Protein 3NZ3 (pdb70)

Nearest PDB structures (foldseek):
  3nz3-assembly1_A  TM=1.010E+00  e=4.973E-18  Streptococcus pneumoniae R6
  7yl6-assembly1_A  TM=8.660E-01  e=1.429E-06  Lactococcus lactis subsp. lactis
  3q69-assembly1_A  TM=8.517E-01  e=1.310E-05  Lactobacillus acidophilus
  7v0f-assembly1_A  TM=4.627E-01  e=5.716E+00  Acinetobacter baumannii ATCC 17978
  3qn9-assembly1_A  TM=2.698E-01  e=2.778E+00  Escherichia coli BL21(DE3)

CATH classification: 2.60.40.4300

Sequence (100 aa):
TATSTETKTITRIIHYVDKVTNQNVKEDVVQPVTLSRTKTENKVTGVVTYGEWTTGNWDEVISGKIDKYKDPDIPTVESQEVTSDSSDKEITVRYDRLST

Structure (mmCIF, N/CA/C/O backbone):
data_3NZ3
#
_entry.id   3NZ3
#
_cell.length_a   73.160
_cell.length_b   73.160
_cell.length_c   108.810
_cell.angle_alpha   90.00
_cell.angle_beta   90.00
_cell.angle_gamma   90.00
#
_symmetry.space_group_name_H-M   'I 41 2 2'
#
loop_
_entity.id
_entity.type
_entity.pdbx_description
1 polymer 'Putative uncharacterized protein'
2 non-polymer 'TRIETHYLENE GLYCOL'
3 non-polymer 'SULFATE ION'
4 water water
#
loop_
_atom_site.group_PDB
_atom_site.id
_atom_site.type_symbol
_atom_site.label_atom_id
_atom_site.label_alt_id
_atom_site.label_comp_id
_atom_site.label_asym_id
_atom_site.label_entity_id
_atom_site.label_seq_id
_atom_site.pdbx_PDB_ins_code
_atom_site.Cartn_x
_atom_site.Cartn_y
_atom_site.Cartn_z
_atom_site.occupancy
_atom_site.B_iso_or_equiv
_atom_site.auth_seq_id
_atom_site.auth_comp_id
_atom_site.auth_asym_id
_atom_site.auth_atom_id
_atom_site.pdbx_PDB_model_num
ATOM 1 N N . THR A 1 13 ? 27.624 48.403 69.315 0.80 34.91 5 THR A N 1
ATOM 2 C CA . THR A 1 13 ? 27.259 47.221 68.477 0.80 34.63 5 THR A CA 1
ATOM 3 C C . THR A 1 13 ? 28.128 47.124 67.212 0.80 33.95 5 THR A C 1
ATOM 4 O O . THR A 1 13 ? 27.682 47.444 66.103 0.80 34.28 5 THR A O 1
ATOM 8 N N . ALA A 1 14 ? 29.376 46.691 67.394 1.00 32.91 6 ALA A N 1
ATOM 9 C CA . ALA A 1 14 ? 30.322 46.522 66.285 1.00 31.64 6 ALA A CA 1
ATOM 10 C C . ALA A 1 14 ? 30.224 45.120 65.690 1.00 30.66 6 ALA A C 1
ATOM 11 O O . ALA A 1 14 ? 30.354 44.118 66.405 1.00 30.51 6 ALA A O 1
ATOM 13 N N . THR A 1 15 ? 29.991 45.066 64.380 1.00 29.01 7 THR A N 1
ATOM 14 C CA . THR A 1 15 ? 29.829 43.807 63.661 1.00 27.58 7 THR A CA 1
ATOM 15 C C . THR A 1 15 ? 31.123 43.454 62.919 1.00 26.00 7 THR A C 1
ATOM 16 O O . THR A 1 15 ? 31.751 44.311 62.287 1.00 25.77 7 THR A O 1
ATOM 20 N N . SER A 1 16 ? 31.523 42.193 63.027 1.00 23.72 8 SER A N 1
ATOM 21 C CA . SER A 1 16 ? 32.613 41.654 62.228 1.00 21.78 8 SER A CA 1
ATOM 22 C C . SER A 1 16 ? 32.258 40.220 61.888 1.00 20.68 8 SER A C 1
ATOM 23 O O . SER A 1 16 ? 31.230 39.700 62.350 1.00 20.32 8 SER A O 1
ATOM 26 N N . THR A 1 17 ? 33.108 39.583 61.092 1.00 19.48 9 THR A N 1
ATOM 27 C CA . THR A 1 17 ? 32.877 38.221 60.647 1.00 18.37 9 THR A CA 1
ATOM 28 C C . THR A 1 17 ? 34.083 37.366 60.993 1.00 18.39 9 THR A C 1
ATOM 29 O O . THR A 1 17 ? 35.226 37.784 60.791 1.00 18.35 9 THR A O 1
ATOM 33 N N . GLU A 1 18 ? 33.822 36.180 61.538 1.00 17.95 10 GLU A N 1
ATOM 34 C CA . GLU A 1 18 ? 34.865 35.181 61.732 1.00 17.94 10 GLU A CA 1
ATOM 35 C C . GLU A 1 18 ? 34.736 34.124 60.642 1.00 17.61 10 GLU A C 1
ATOM 36 O O . GLU A 1 18 ? 33.628 33.694 60.315 1.00 17.24 10 GLU A O 1
ATOM 42 N N . THR A 1 19 ? 35.868 33.720 60.074 1.00 17.61 11 THR A N 1
ATOM 43 C CA . THR A 1 19 ? 35.880 32.632 59.093 1.00 17.68 11 THR A CA 1
ATOM 44 C C . THR A 1 19 ? 36.941 31.609 59.436 1.00 17.56 11 THR A C 1
ATOM 45 O O . THR A 1 19 ? 37.975 31.940 60.027 1.00 17.27 11 THR A O 1
ATOM 49 N N . LYS A 1 20 ? 36.676 30.362 59.066 1.00 17.54 12 LYS A N 1
ATOM 50 C CA . LYS A 1 20 ? 37.670 29.305 59.178 1.00 17.89 12 LYS A CA 1
ATOM 51 C C . LYS A 1 20 ? 37.527 28.333 58.015 1.00 17.72 12 LYS A C 1
ATOM 52 O O . LYS A 1 20 ? 36.439 28.170 57.467 1.00 17.31 12 LYS A O 1
ATOM 58 N N . THR A 1 21 ? 38.636 27.705 57.642 1.00 18.08 13 THR A N 1
ATOM 59 C CA . THR A 1 21 ? 38.670 26.799 56.498 1.00 18.22 13 THR A CA 1
ATOM 60 C C . THR A 1 21 ? 38.911 25.373 56.984 1.00 18.48 13 THR A C 1
ATOM 61 O O . THR A 1 21 ? 39.798 25.120 57.809 1.00 18.26 13 THR A O 1
ATOM 65 N N . ILE A 1 22 ? 38.084 24.461 56.482 1.00 18.56 14 ILE A N 1
ATOM 66 C CA . ILE A 1 22 ? 38.196 23.033 56.757 1.00 18.73 14 ILE A CA 1
ATOM 67 C C . ILE A 1 22 ? 38.405 22.339 55.416 1.00 18.58 14 ILE A C 1
ATOM 68 O O . ILE A 1 22 ? 37.643 22.565 54.471 1.00 18.23 14 ILE A O 1
ATOM 73 N N . THR A 1 23 ? 39.443 21.509 55.335 1.00 18.39 15 THR A N 1
ATOM 74 C CA . THR A 1 23 ? 39.909 20.998 54.047 1.00 18.52 15 THR A CA 1
ATOM 75 C C . THR A 1 23 ? 39.998 19.468 54.003 1.00 18.57 15 THR A C 1
ATOM 76 O O . THR A 1 23 ? 40.458 18.826 54.957 1.00 18.32 15 THR A O 1
ATOM 80 N N . ARG A 1 24 ? 39.538 18.895 52.893 1.00 18.40 16 ARG A N 1
ATOM 81 C CA . ARG A 1 24 ? 39.785 17.494 52.599 1.00 18.12 16 ARG A CA 1
ATOM 82 C C . ARG A 1 24 ? 40.784 17.364 51.457 1.00 18.10 16 ARG A C 1
ATOM 83 O O . ARG A 1 24 ? 40.626 17.978 50.392 1.00 17.55 16 ARG A O 1
ATOM 91 N N . ILE A 1 25 ? 41.811 16.558 51.688 1.00 17.64 17 ILE A N 1
ATOM 92 C CA . ILE A 1 25 ? 42.773 16.237 50.641 1.00 17.94 17 ILE A CA 1
ATOM 93 C C . ILE A 1 25 ? 42.651 14.771 50.254 1.00 18.03 17 ILE A C 1
ATOM 94 O O . ILE A 1 25 ? 42.600 13.881 51.119 1.00 17.79 17 ILE A O 1
ATOM 99 N N . ILE A 1 26 ? 42.600 14.520 48.949 1.00 17.96 18 ILE A N 1
ATOM 100 C CA . ILE A 1 26 ? 42.615 13.158 48.448 1.00 18.28 18 ILE A CA 1
ATOM 101 C C . ILE A 1 26 ? 43.960 12.911 47.771 1.00 18.74 18 ILE A C 1
ATOM 102 O O . ILE A 1 26 ? 44.375 13.686 46.901 1.00 18.71 18 ILE A O 1
ATOM 107 N N . HIS A 1 27 ? 44.644 11.858 48.207 1.00 18.76 19 HIS A N 1
ATOM 108 C CA . HIS A 1 27 ? 45.897 11.417 47.594 1.00 19.45 19 HIS A CA 1
ATOM 109 C C . HIS A 1 27 ? 45.635 10.180 46.752 1.00 19.42 19 HIS A C 1
ATOM 110 O O . HIS A 1 27 ? 44.739 9.385 47.063 1.00 19.20 19 HIS A O 1
ATOM 117 N N . TYR A 1 28 ? 46.437 10.015 45.703 1.00 19.46 20 TYR A N 1
ATOM 118 C CA . TYR A 1 28 ? 46.331 8.870 44.796 1.00 19.63 20 TYR A CA 1
ATOM 119 C C . TYR A 1 28 ? 47.708 8.234 44.687 1.00 20.08 20 TYR A C 1
ATOM 120 O O . TYR A 1 28 ? 48.635 8.847 44.149 1.00 20.02 20 TYR A O 1
ATOM 129 N N . VAL A 1 29 ? 47.848 7.016 45.212 1.00 19.95 21 VAL A N 1
ATOM 130 C CA . VAL A 1 29 ? 49.162 6.375 45.292 1.00 20.01 21 VAL A CA 1
ATOM 131 C C . VAL A 1 29 ? 49.193 4.952 44.730 1.00 20.13 21 VAL A C 1
ATOM 132 O O . VAL A 1 29 ? 48.162 4.285 44.602 1.00 19.72 21 VAL A O 1
ATOM 136 N N . ASP A 1 30 ? 50.396 4.500 44.395 1.00 20.62 22 ASP A N 1
ATOM 137 C CA . ASP A 1 30 ? 50.629 3.097 44.090 1.00 21.23 22 ASP A CA 1
ATOM 138 C C . ASP A 1 30 ? 50.498 2.302 45.394 1.00 21.61 22 ASP A C 1
ATOM 139 O O . ASP A 1 30 ? 51.149 2.624 46.393 1.00 21.80 22 ASP A O 1
ATOM 144 N N . LYS A 1 31 ? 49.648 1.274 45.378 1.00 22.46 23 LYS A N 1
ATOM 145 C CA . LYS A 1 31 ? 49.390 0.427 46.558 1.00 23.13 23 LYS A CA 1
ATOM 146 C C . LYS A 1 31 ? 50.667 -0.092 47.222 1.00 23.53 23 LYS A C 1
ATOM 147 O O . LYS A 1 31 ? 50.741 -0.169 48.450 1.00 23.45 23 LYS A O 1
ATOM 153 N N . VAL A 1 32 ? 51.663 -0.442 46.407 1.00 23.59 24 VAL A N 1
ATOM 154 C CA . VAL A 1 32 ? 52.898 -1.065 46.898 1.00 24.38 24 VAL A CA 1
ATOM 155 C C . VAL A 1 32 ? 54.002 -0.044 47.199 1.00 24.41 24 VAL A C 1
ATOM 156 O O . VAL A 1 32 ? 54.564 -0.029 48.301 1.00 24.17 24 VAL A O 1
ATOM 160 N N . THR A 1 33 ? 54.301 0.811 46.222 1.00 24.70 25 THR A N 1
ATOM 161 C CA . THR A 1 33 ? 55.462 1.711 46.314 1.00 25.10 25 THR A CA 1
ATOM 162 C C . THR A 1 33 ? 55.152 3.023 47.030 1.00 25.38 25 THR A C 1
ATOM 163 O O . THR A 1 33 ? 56.068 3.720 47.482 1.00 25.78 25 THR A O 1
ATOM 167 N N . ASN A 1 34 ? 53.866 3.359 47.112 1.00 25.35 26 ASN A N 1
ATOM 168 C CA . ASN A 1 34 ? 53.394 4.598 47.739 1.00 25.27 26 ASN A CA 1
ATOM 169 C C . ASN A 1 34 ? 53.725 5.878 46.958 1.00 25.13 26 ASN A C 1
ATOM 170 O O . ASN A 1 34 ? 53.556 6.988 47.467 1.00 25.17 26 ASN A O 1
ATOM 175 N N . GLN A 1 35 ? 54.193 5.719 45.724 1.00 24.66 27 GLN A N 1
ATOM 176 C CA . GLN A 1 35 ? 54.446 6.851 44.830 1.00 24.74 27 GLN A CA 1
ATOM 177 C C . GLN A 1 35 ? 53.103 7.461 44.427 1.00 23.92 27 GLN A C 1
ATOM 178 O O . GLN A 1 35 ? 52.141 6.731 44.192 1.00 23.35 27 GLN A O 1
ATOM 184 N N . ASN A 1 36 ? 53.022 8.791 44.377 1.00 23.13 28 ASN A N 1
ATOM 185 C CA . ASN A 1 36 ? 51.794 9.446 43.931 1.00 22.90 28 ASN A CA 1
ATOM 186 C C . ASN A 1 36 ? 51.609 9.272 42.429 1.00 23.02 28 ASN A C 1
ATOM 187 O O . ASN A 1 36 ? 52.505 9.593 41.645 1.00 22.80 28 ASN A O 1
ATOM 192 N N . VAL A 1 37 ? 50.451 8.745 42.038 1.00 23.05 29 VAL A N 1
ATOM 193 C CA . VAL A 1 37 ? 50.189 8.397 40.639 1.00 23.19 29 VAL A CA 1
ATOM 194 C C . VAL A 1 37 ? 49.265 9.395 39.936 1.00 23.93 29 VAL A C 1
ATOM 195 O O . VAL A 1 37 ? 49.059 9.313 38.713 1.00 24.14 29 VAL A O 1
ATOM 199 N N . LYS A 1 38 ? 48.715 10.319 40.725 1.00 23.87 30 LYS A N 1
ATOM 200 C CA . LYS A 1 38 ? 47.871 11.416 40.255 1.00 24.48 30 LYS A CA 1
ATOM 201 C C . LYS A 1 38 ? 48.109 12.616 41.166 1.00 24.18 30 LYS A C 1
ATOM 202 O O . LYS A 1 38 ? 48.586 12.458 42.295 1.00 23.91 30 LYS A O 1
ATOM 208 N N . GLU A 1 39 ? 47.765 13.809 40.681 1.00 23.86 31 GLU A N 1
ATOM 209 C CA . GLU A 1 39 ? 47.796 15.015 41.511 1.00 23.87 31 GLU A CA 1
ATOM 210 C C . GLU A 1 39 ?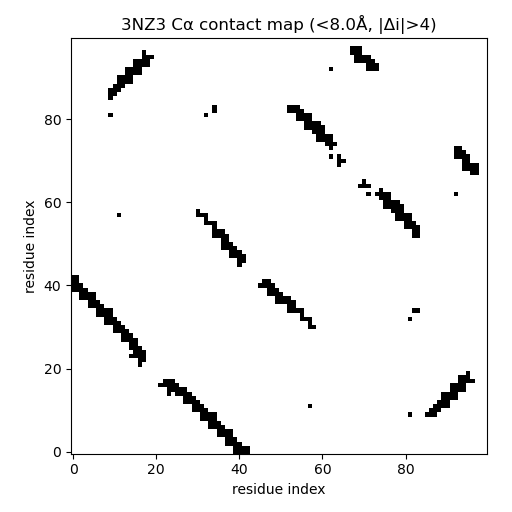 46.812 14.900 42.676 1.00 23.10 31 GLU A C 1
ATOM 211 O O . GLU A 1 39 ? 45.727 14.333 42.526 1.00 23.11 31 GLU A O 1
ATOM 217 N N . ASP A 1 40 ? 47.196 15.446 43.825 1.00 22.62 32 ASP A N 1
ATOM 218 C CA . ASP A 1 40 ? 46.283 15.599 44.953 1.00 22.34 32 ASP A CA 1
ATOM 219 C C . ASP A 1 40 ? 45.061 16.403 44.544 1.00 22.23 32 ASP A C 1
ATOM 220 O O . ASP A 1 40 ? 45.167 17.318 43.722 1.00 21.96 32 ASP A O 1
ATOM 225 N N . VAL A 1 41 ? 43.908 16.057 45.117 1.00 21.60 33 VAL A N 1
ATOM 226 C CA . VAL A 1 41 ? 42.710 16.892 45.021 1.00 21.32 33 VAL A CA 1
ATOM 227 C C . VAL A 1 41 ? 42.503 17.583 46.379 1.00 21.42 33 VAL A C 1
ATOM 228 O O . VAL A 1 41 ? 42.402 16.921 47.417 1.00 21.36 33 VAL A O 1
ATOM 232 N N . VAL A 1 42 ? 42.477 18.913 46.366 1.00 21.10 34 VAL A N 1
ATOM 233 C CA . VAL A 1 42 ? 42.365 19.696 47.597 1.00 20.95 34 VAL A CA 1
ATOM 234 C C . VAL A 1 42 ? 41.003 20.391 47.605 1.00 20.57 34 VAL A C 1
ATOM 235 O O . VAL A 1 42 ? 40.655 21.098 46.649 1.00 20.19 34 VAL A O 1
ATOM 239 N N . GLN A 1 43 ? 40.235 20.167 48.673 1.00 19.65 35 GLN A N 1
ATOM 240 C CA . GLN A 1 43 ? 38.869 20.689 48.781 1.00 19.40 35 GLN A CA 1
ATOM 241 C C . GLN A 1 43 ? 38.679 21.568 50.023 1.00 19.01 35 GLN A C 1
ATOM 242 O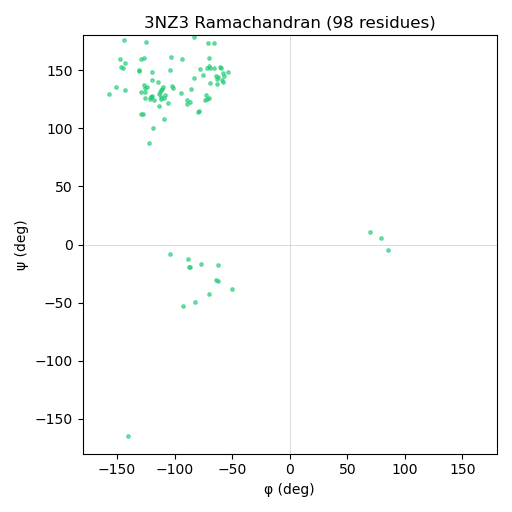 O . GLN A 1 43 ? 38.268 21.068 51.080 1.00 19.10 35 GLN A O 1
ATOM 248 N N . PRO A 1 44 ? 38.978 22.878 49.904 1.00 18.78 36 PRO A N 1
ATOM 249 C CA . PRO A 1 44 ? 38.817 23.782 51.041 1.00 18.26 36 PRO A CA 1
ATOM 250 C C . PRO A 1 44 ? 37.393 24.323 51.150 1.00 18.36 36 PRO A C 1
ATOM 251 O O . PRO A 1 44 ? 36.793 24.726 50.151 1.00 18.23 36 PRO A O 1
ATOM 255 N N . VAL A 1 45 ? 36.843 24.298 52.357 1.00 17.93 37 VAL A N 1
ATOM 256 C CA . VAL A 1 45 ? 35.538 24.894 52.603 1.00 17.55 37 VAL A CA 1
ATOM 257 C C . VAL A 1 45 ? 35.686 25.959 53.685 1.00 17.33 37 VAL A C 1
ATOM 258 O O . VAL A 1 45 ? 36.203 25.684 54.766 1.00 17.28 37 VAL A O 1
ATOM 262 N N . THR A 1 46 ? 35.241 27.175 53.378 1.00 16.83 38 THR A N 1
ATOM 263 C CA . THR A 1 46 ? 35.398 28.307 54.286 1.00 16.56 38 THR A CA 1
ATOM 264 C C . THR A 1 46 ? 34.056 28.717 54.877 1.00 16.14 38 THR A C 1
ATOM 265 O O . THR A 1 46 ? 33.192 29.266 54.187 1.00 16.12 38 THR A O 1
ATOM 269 N N . LEU A 1 47 ? 33.893 28.424 56.164 1.00 15.82 39 LEU A N 1
ATOM 270 C CA . LEU A 1 47 ? 32.667 28.736 56.893 1.00 15.67 39 LEU A CA 1
ATOM 271 C C . LEU A 1 47 ? 32.798 30.082 57.585 1.00 15.49 39 LEU A C 1
ATOM 272 O O . LEU A 1 47 ? 33.912 30.565 57.800 1.00 15.29 39 LEU A O 1
ATOM 277 N N . SER A 1 48 ? 31.662 30.687 57.927 1.00 15.26 40 SER A N 1
ATOM 278 C CA . SER A 1 48 ? 31.666 32.000 58.561 1.00 15.74 40 SER A CA 1
ATOM 279 C C . SER A 1 48 ? 30.577 32.141 59.616 1.00 15.58 40 SER A C 1
ATOM 280 O O . SER A 1 48 ? 29.564 31.445 59.581 1.00 15.46 40 SER A O 1
ATOM 283 N N . ARG A 1 49 ? 30.801 33.059 60.547 1.00 16.07 41 ARG A N 1
ATOM 284 C CA . ARG A 1 49 ? 29.761 33.461 61.494 1.00 17.07 41 ARG A CA 1
ATOM 285 C C . ARG A 1 49 ? 29.922 34.937 61.842 1.00 17.60 41 ARG A C 1
ATOM 286 O O . ARG A 1 49 ? 31.029 35.483 61.759 1.00 17.28 41 ARG A O 1
ATOM 294 N N . THR A 1 50 ? 28.816 35.585 62.207 1.00 18.72 42 THR A N 1
ATOM 295 C CA . THR A 1 50 ? 28.858 36.992 62.589 1.00 20.36 42 THR A CA 1
ATOM 296 C C . THR A 1 50 ? 29.277 37.118 64.051 1.00 20.82 42 THR A C 1
ATOM 297 O O . THR A 1 50 ? 28.936 36.271 64.880 1.00 21.28 42 THR A O 1
ATOM 301 N N . LYS A 1 51 ? 30.054 38.156 64.341 1.00 21.55 43 LYS A N 1
ATOM 302 C CA . LYS A 1 51 ? 30.484 38.480 65.695 1.00 21.98 43 LYS A CA 1
ATOM 303 C C . LYS A 1 51 ? 29.966 39.879 65.992 1.00 22.87 43 LYS A C 1
ATOM 304 O O . LYS A 1 51 ? 30.195 40.809 65.218 1.00 22.50 43 LYS A O 1
ATOM 310 N N . THR A 1 52 ? 29.250 40.014 67.103 1.00 23.90 44 THR A N 1
ATOM 311 C CA . THR A 1 52 ? 28.708 41.304 67.524 1.00 25.02 44 THR A CA 1
ATOM 312 C C . THR A 1 52 ? 29.277 41.618 68.897 1.00 25.81 44 THR A C 1
ATOM 313 O O . THR A 1 52 ? 29.211 40.790 69.808 1.00 25.48 44 THR A O 1
ATOM 317 N N . GLU A 1 53 ? 29.868 42.801 69.031 1.00 26.72 45 GLU A N 1
ATOM 318 C CA . GLU A 1 53 ? 30.414 43.227 70.308 1.00 27.99 45 GLU A CA 1
ATOM 319 C C . GLU A 1 53 ? 29.836 44.573 70.717 1.00 28.51 45 GLU A C 1
ATOM 320 O O . GLU A 1 53 ? 29.873 45.540 69.950 1.00 28.40 45 GLU A O 1
ATOM 326 N N . ASN A 1 54 ? 29.284 44.619 71.926 1.00 28.98 46 ASN A N 1
ATOM 327 C CA . ASN A 1 54 ? 28.968 45.883 72.570 1.00 29.33 46 ASN A CA 1
ATOM 328 C C . ASN A 1 54 ? 30.285 46.420 73.135 1.00 29.62 46 ASN A C 1
ATOM 329 O O . ASN A 1 54 ? 30.886 45.803 74.012 1.00 29.75 46 ASN A O 1
ATOM 334 N N . LYS A 1 55 ? 30.754 47.546 72.604 1.00 29.92 47 LYS A N 1
ATOM 335 C CA . LYS A 1 55 ? 32.067 48.071 72.990 1.00 30.41 47 LYS A CA 1
ATOM 336 C C . LYS A 1 55 ? 32.060 48.756 74.360 1.00 30.46 47 LYS A C 1
ATOM 337 O O . LYS A 1 55 ? 33.117 48.951 74.967 1.00 31.10 47 LYS A O 1
ATOM 343 N N . VAL A 1 56 ? 30.869 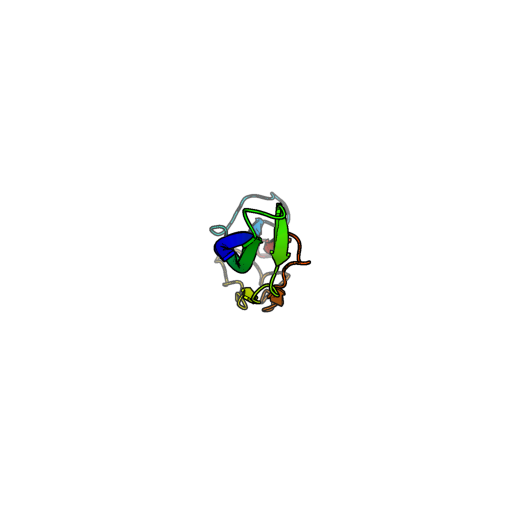49.093 74.849 1.00 30.39 48 VAL A N 1
ATOM 344 C CA . VAL A 1 56 ? 30.709 49.689 76.184 1.00 30.09 48 VAL A CA 1
ATOM 345 C C . VAL A 1 56 ? 30.698 48.630 77.300 1.00 29.55 48 VAL A C 1
ATOM 346 O O . VAL A 1 56 ? 31.424 48.761 78.294 1.00 29.14 48 VAL A O 1
ATOM 350 N N . THR A 1 57 ? 29.882 47.586 77.130 1.00 29.03 49 THR A N 1
ATOM 351 C CA . THR A 1 57 ? 29.794 46.496 78.112 1.00 28.52 49 THR A CA 1
ATOM 352 C C . THR A 1 57 ? 30.824 45.391 77.868 1.00 28.56 49 THR A C 1
ATOM 353 O O . THR A 1 57 ? 31.112 44.590 78.765 1.00 28.06 49 THR A O 1
ATOM 357 N N . GLY A 1 58 ? 31.359 45.339 76.649 1.00 28.07 50 GLY A N 1
ATOM 358 C CA . GLY A 1 58 ? 32.329 44.311 76.276 1.00 28.03 50 GLY A CA 1
ATOM 359 C C . GLY A 1 58 ? 31.702 42.966 75.942 1.00 27.77 50 GLY A C 1
ATOM 360 O O . GLY A 1 58 ? 32.418 41.993 75.710 1.00 27.85 50 GLY A O 1
ATOM 361 N N . VAL A 1 59 ? 30.368 42.916 75.922 1.00 27.52 51 VAL A N 1
ATOM 362 C CA . VAL A 1 59 ? 29.617 41.682 75.665 1.00 27.59 51 VAL A CA 1
ATOM 363 C C . VAL A 1 59 ? 29.694 41.291 74.186 1.00 27.13 51 VAL A C 1
ATOM 364 O O . VAL A 1 59 ? 29.355 42.086 73.308 1.00 26.85 51 VAL A O 1
ATOM 368 N N . VAL A 1 60 ? 30.150 40.066 73.931 1.00 26.97 52 VAL A N 1
ATOM 369 C CA . VAL A 1 60 ? 30.306 39.543 72.572 1.00 26.75 52 VAL A CA 1
ATOM 370 C C . VAL A 1 60 ? 29.299 38.421 72.320 1.00 26.73 52 VAL A C 1
ATOM 371 O O . VAL A 1 60 ? 29.213 37.473 73.103 1.00 26.72 52 VAL A O 1
ATOM 375 N N . THR A 1 61 ? 28.525 38.542 71.242 1.00 26.38 53 THR A N 1
ATOM 376 C CA . THR A 1 61 ? 27.616 37.471 70.835 1.00 26.44 53 THR A CA 1
ATOM 377 C C . THR A 1 61 ? 27.971 36.967 69.431 1.00 25.58 53 THR A C 1
ATOM 378 O O . THR A 1 61 ? 28.345 37.754 68.556 1.00 25.12 53 THR A O 1
ATOM 382 N N . TYR A 1 62 ? 27.868 35.653 69.244 1.00 24.69 54 TYR A N 1
ATOM 383 C CA . TYR 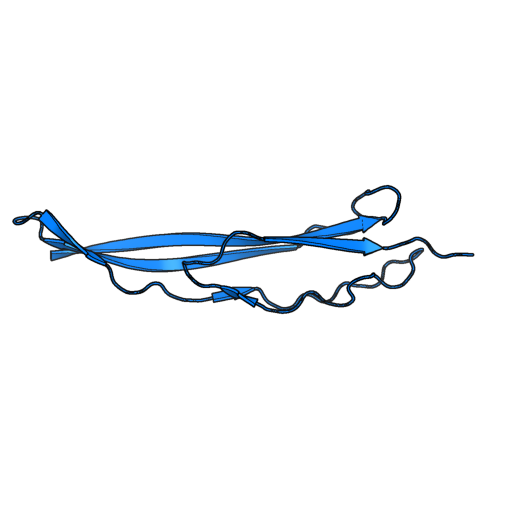A 1 62 ? 28.191 35.009 67.971 1.00 24.28 54 TYR A CA 1
ATOM 384 C C . TYR A 1 62 ? 26.963 34.392 67.325 1.00 23.52 54 TYR A C 1
ATOM 385 O O . TYR A 1 62 ? 26.132 33.778 67.999 1.00 23.72 54 TYR A O 1
ATOM 394 N N . GLY A 1 63 ? 26.865 34.533 66.009 1.00 22.43 55 GLY A N 1
ATOM 395 C CA . GLY A 1 63 ? 25.813 33.869 65.259 1.00 21.27 55 GLY A CA 1
ATOM 396 C C . GLY A 1 63 ? 26.206 32.434 64.953 1.00 20.36 55 GLY A C 1
ATOM 397 O O . GLY A 1 63 ? 27.303 31.992 65.295 1.00 20.32 55 GLY A O 1
ATOM 398 N N . GLU A 1 64 ? 25.310 31.709 64.295 1.00 19.84 56 GLU A N 1
ATOM 399 C CA . GLU A 1 64 ? 25.594 30.346 63.861 1.00 19.56 56 GLU A CA 1
ATOM 400 C C . GLU A 1 64 ? 26.589 30.366 62.698 1.00 18.79 56 GLU A C 1
ATOM 401 O O . GLU A 1 64 ? 26.633 31.330 61.933 1.00 18.50 56 GLU A O 1
ATOM 407 N N . TRP A 1 65 ? 27.374 29.301 62.572 1.00 18.16 57 TRP A N 1
ATOM 408 C CA . TRP A 1 65 ? 28.273 29.124 61.431 1.00 17.43 57 TRP A CA 1
ATOM 409 C C . TRP A 1 65 ? 27.500 28.656 60.197 1.00 17.34 57 TRP A C 1
ATOM 410 O O . TRP A 1 65 ? 26.488 27.956 60.312 1.00 17.35 57 TRP A O 1
ATOM 421 N N . THR A 1 66 ? 28.000 29.016 59.017 1.00 16.94 58 THR A N 1
ATOM 422 C CA . THR A 1 66 ? 27.481 28.467 57.770 1.00 16.66 58 THR A CA 1
ATOM 423 C C . THR A 1 66 ? 27.890 26.998 57.658 1.00 16.63 58 THR A C 1
ATOM 424 O O . THR A 1 66 ? 28.632 26.483 58.499 1.00 16.26 58 THR A O 1
ATOM 428 N N . THR A 1 67 ? 27.382 26.323 56.633 1.00 16.91 59 THR A N 1
ATOM 429 C CA . THR A 1 67 ? 27.767 24.945 56.351 1.00 17.01 59 THR A CA 1
ATOM 430 C C . THR A 1 67 ? 28.235 24.810 54.912 1.00 17.13 59 THR A C 1
ATOM 431 O O . THR A 1 67 ? 27.923 25.647 54.055 1.00 16.76 59 THR A O 1
ATOM 435 N N . GLY A 1 68 ? 28.973 23.737 54.651 1.00 17.54 60 GLY A N 1
ATOM 436 C CA . GLY A 1 68 ? 29.487 23.478 53.317 1.00 17.95 60 GLY A CA 1
ATOM 437 C C . GLY A 1 68 ? 29.431 22.010 52.958 1.00 18.28 60 GLY A C 1
ATOM 438 O O . GLY A 1 68 ? 28.756 21.204 53.616 1.00 17.48 60 GLY A O 1
ATOM 439 N N . ASN A 1 69 ? 30.165 21.669 51.907 1.00 19.01 61 ASN A N 1
ATOM 440 C CA . ASN A 1 69 ? 30.143 20.330 51.350 1.00 19.79 61 ASN A CA 1
ATOM 441 C C . ASN A 1 69 ? 31.433 20.095 50.576 1.00 19.70 61 ASN A C 1
ATOM 442 O O . ASN A 1 69 ? 31.828 20.937 49.752 1.00 19.79 61 ASN A O 1
ATOM 447 N N . TRP A 1 70 ? 32.098 18.975 50.860 1.00 19.46 62 TRP A N 1
ATOM 448 C CA . TRP A 1 70 ? 33.173 18.488 50.000 1.00 19.73 62 TRP A CA 1
ATOM 449 C C . TRP A 1 70 ? 32.523 17.646 48.909 1.00 20.32 62 TRP A C 1
ATOM 450 O O . TRP A 1 70 ? 31.813 16.690 49.209 1.00 19.61 62 TRP A O 1
ATOM 461 N N . ASP A 1 71 ? 32.756 18.016 47.653 1.00 20.79 63 ASP A N 1
ATOM 462 C CA . ASP A 1 71 ? 32.122 17.340 46.529 1.00 22.05 63 ASP A CA 1
ATOM 463 C C . ASP A 1 71 ? 32.661 15.925 46.336 1.00 22.12 63 ASP A C 1
ATOM 464 O O . ASP A 1 71 ? 33.801 15.617 46.709 1.00 22.20 63 ASP A O 1
ATOM 469 N N . GLU A 1 72 ? 31.828 15.078 45.744 1.00 22.50 64 GLU A N 1
ATOM 470 C CA . GLU A 1 72 ? 32.255 13.762 45.286 1.00 22.50 64 GLU A CA 1
ATOM 471 C C . GLU A 1 72 ? 33.408 13.902 44.296 1.00 22.39 64 GLU A C 1
ATOM 472 O O . GLU A 1 72 ? 33.421 14.817 43.459 1.00 21.92 64 GLU A O 1
ATOM 478 N N . VAL A 1 73 ? 34.385 13.002 44.406 1.00 22.07 65 VAL A N 1
ATOM 479 C CA . VAL A 1 73 ? 35.483 12.942 43.446 1.00 22.29 65 VAL A CA 1
ATOM 480 C C . VAL A 1 73 ? 35.653 11.514 42.926 1.00 22.67 65 VAL A C 1
ATOM 481 O O . VAL A 1 73 ? 36.032 10.616 43.676 1.00 21.95 65 VAL A O 1
ATOM 485 N N . ILE A 1 74 ? 35.362 11.322 41.642 1.00 23.68 66 ILE A N 1
ATOM 486 C CA . ILE A 1 74 ? 35.556 10.028 40.978 1.00 24.65 66 ILE A CA 1
ATOM 487 C C . ILE A 1 74 ? 37.059 9.794 40.771 1.00 25.23 66 ILE A C 1
ATOM 488 O O . ILE A 1 74 ? 37.769 10.669 40.265 1.00 25.05 66 ILE A O 1
ATOM 493 N N . SER A 1 75 ? 37.541 8.629 41.198 1.00 25.87 67 SER A N 1
ATOM 494 C CA . SER A 1 75 ? 38.938 8.249 40.995 1.00 26.66 67 SER A CA 1
ATOM 495 C C . SER A 1 75 ? 39.102 7.745 39.567 1.00 27.55 67 SER A C 1
ATOM 496 O O . SER A 1 75 ? 38.544 6.711 39.201 1.00 28.22 67 SER A O 1
ATOM 499 N N . GLY A 1 76 ? 39.864 8.473 38.758 1.00 28.64 68 GLY A N 1
ATOM 500 C CA . GLY A 1 76 ? 40.022 8.120 37.339 1.00 29.51 68 GLY A CA 1
ATOM 501 C C . GLY A 1 76 ? 40.832 6.852 37.131 1.00 29.88 68 GLY A C 1
ATOM 502 O O . GLY A 1 76 ? 41.562 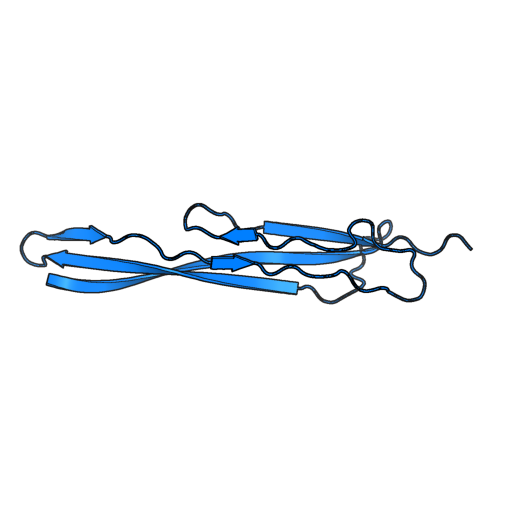6.424 38.027 1.00 30.26 68 GLY A O 1
ATOM 503 N N . LYS A 1 77 ? 40.688 6.242 35.955 1.00 30.05 69 LYS A N 1
ATOM 504 C CA . LYS A 1 77 ? 41.505 5.087 35.583 1.00 29.92 69 LYS A CA 1
ATOM 505 C C . LYS A 1 77 ? 42.899 5.579 35.213 1.00 29.54 69 LYS A C 1
ATOM 506 O O . LYS A 1 77 ? 43.056 6.675 34.667 1.00 29.42 69 LYS A O 1
ATOM 512 N N . ILE A 1 78 ? 43.908 4.773 35.525 1.00 29.00 70 ILE A N 1
ATOM 513 C CA . ILE A 1 78 ? 45.287 5.078 35.147 1.00 28.65 70 ILE A CA 1
ATOM 514 C C . ILE A 1 78 ? 45.864 3.897 34.377 1.00 28.77 70 ILE A C 1
ATOM 515 O O . ILE A 1 78 ? 45.754 2.749 34.814 1.00 28.26 70 ILE A O 1
ATOM 520 N N . ASP A 1 79 ? 46.472 4.185 33.227 1.00 28.94 71 ASP A N 1
ATOM 521 C CA . ASP A 1 79 ? 47.098 3.148 32.411 1.00 28.99 71 ASP A CA 1
ATOM 522 C C . ASP A 1 79 ? 48.183 2.433 33.214 1.00 28.70 71 ASP A C 1
ATOM 523 O O . ASP A 1 79 ? 48.894 3.063 34.001 1.00 28.19 71 ASP A O 1
ATOM 528 N N . LYS A 1 80 ? 48.272 1.114 33.022 1.00 28.19 72 LYS A N 1
ATOM 529 C CA . LYS A 1 80 ? 49.232 0.223 33.704 1.00 27.93 72 LYS A CA 1
ATOM 530 C C . LYS A 1 80 ? 48.739 -0.254 35.075 1.00 27.36 72 LYS A C 1
ATOM 531 O O . LYS A 1 80 ? 49.385 -1.082 35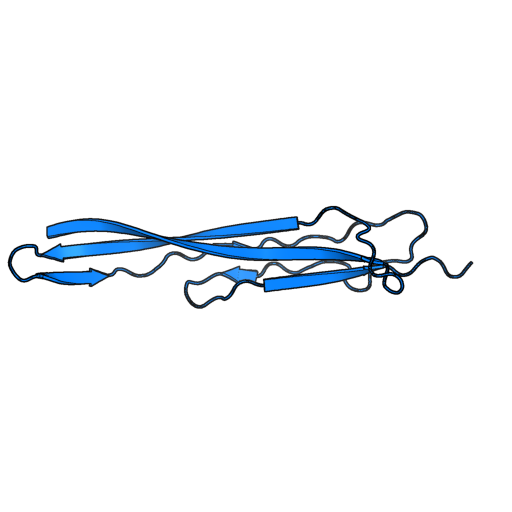.723 1.00 27.01 72 LYS A O 1
ATOM 537 N N . TYR A 1 81 ? 47.585 0.255 35.497 1.00 26.89 73 TYR A N 1
ATOM 538 C CA . TYR A 1 81 ? 47.036 -0.048 36.816 1.00 26.46 73 TYR A CA 1
ATOM 539 C C . TYR A 1 81 ? 45.667 -0.719 36.756 1.00 26.11 73 TYR A C 1
ATOM 540 O O . TYR A 1 81 ? 44.872 -0.458 35.847 1.00 25.83 73 TYR A O 1
ATOM 549 N N . LYS A 1 82 ? 45.400 -1.571 37.743 1.00 25.60 74 LYS A N 1
ATOM 550 C CA . LYS A 1 82 ? 44.058 -2.108 37.971 1.00 25.56 74 LYS A CA 1
ATOM 551 C C . LYS A 1 82 ? 43.130 -0.960 38.384 1.00 25.37 74 LYS A C 1
ATOM 552 O O . LYS A 1 82 ? 43.591 0.169 38.589 1.00 25.28 74 LYS A O 1
ATOM 558 N N . ASP A 1 83 ? 41.832 -1.245 38.505 1.00 25.06 75 ASP A N 1
ATOM 559 C CA . ASP A 1 83 ? 40.870 -0.260 39.002 1.00 24.93 75 ASP A CA 1
ATOM 560 C C . ASP A 1 83 ? 41.224 0.099 40.442 1.00 24.48 75 ASP A C 1
ATOM 561 O O . ASP A 1 83 ? 41.637 -0.776 41.205 1.00 24.50 75 ASP A O 1
ATOM 566 N N . PRO A 1 84 ? 41.056 1.382 40.824 1.00 24.24 76 PRO A N 1
ATOM 567 C CA . PRO A 1 84 ? 41.387 1.809 42.191 1.00 24.00 76 PRO A CA 1
ATOM 568 C C . PRO A 1 84 ? 40.564 1.089 43.260 1.00 23.84 76 PRO A C 1
ATOM 569 O O . PRO A 1 84 ? 39.441 0.658 42.980 1.00 23.77 76 PRO A O 1
ATOM 573 N N . ASP A 1 85 ? 41.113 0.965 44.471 1.00 23.83 77 ASP A N 1
ATOM 574 C CA . ASP A 1 85 ? 40.374 0.364 45.590 1.00 23.97 77 ASP A CA 1
ATOM 575 C C . ASP A 1 85 ? 39.116 1.167 45.965 1.00 24.18 77 ASP A C 1
ATOM 576 O O . ASP A 1 85 ? 38.111 0.602 46.416 1.00 24.09 77 ASP A O 1
ATOM 581 N N . ILE A 1 86 ? 39.191 2.483 45.767 1.00 23.68 78 ILE A N 1
ATOM 582 C CA . ILE A 1 86 ? 38.069 3.396 46.002 1.00 23.49 78 ILE A CA 1
ATOM 583 C C . ILE A 1 86 ? 37.714 4.071 44.670 1.00 23.08 78 ILE A C 1
ATOM 584 O O . ILE A 1 86 ? 38.403 5.004 44.247 1.00 22.79 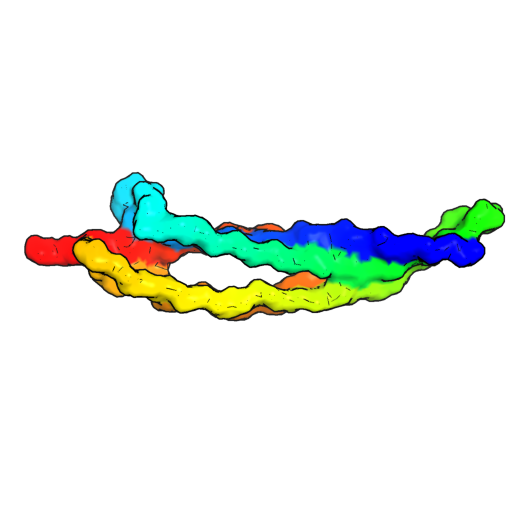78 ILE A O 1
ATOM 589 N N . PRO A 1 87 ? 36.660 3.577 43.983 1.00 22.98 79 PRO A N 1
ATOM 590 C CA . PRO A 1 87 ? 36.291 4.131 42.676 1.00 23.11 79 PRO A CA 1
ATOM 591 C C . PRO A 1 87 ? 35.839 5.594 42.750 1.00 23.24 79 PRO A C 1
ATOM 592 O O . PRO A 1 87 ? 36.039 6.359 41.801 1.00 22.92 79 PRO A O 1
ATOM 596 N N . THR A 1 88 ? 35.243 5.975 43.873 1.00 23.64 80 THR A N 1
ATOM 597 C CA . THR A 1 88 ? 34.806 7.357 44.066 1.00 24.10 80 THR A CA 1
ATOM 598 C C . THR A 1 88 ? 34.825 7.738 45.544 1.00 23.93 80 THR A C 1
ATOM 599 O O . THR A 1 88 ? 34.402 6.961 46.403 1.00 24.01 80 THR A O 1
ATOM 603 N N . VAL A 1 89 ? 35.345 8.932 45.824 1.00 23.84 81 VAL A N 1
ATOM 604 C CA . VAL A 1 89 ? 35.322 9.502 47.166 1.00 23.77 81 VAL A CA 1
ATOM 605 C C . VAL A 1 89 ? 34.009 10.291 47.298 1.00 23.96 81 VAL A C 1
ATOM 606 O O . VAL A 1 89 ? 33.752 11.209 46.511 1.00 23.65 81 VAL A O 1
ATOM 610 N N . GLU A 1 90 ? 33.187 9.911 48.273 1.00 24.05 82 GLU A N 1
ATOM 611 C CA . GLU A 1 90 ? 31.829 10.452 48.427 1.00 24.61 82 GLU A CA 1
ATOM 612 C C . GLU A 1 90 ? 31.837 11.915 48.859 1.00 24.28 82 GLU A C 1
ATOM 613 O O . GLU A 1 90 ? 32.777 12.365 49.516 1.00 24.07 82 GLU A O 1
ATOM 619 N N . SER A 1 91 ? 30.792 12.654 48.480 1.00 24.26 83 SER A N 1
ATOM 620 C CA . SER A 1 91 ? 30.597 14.014 48.989 1.00 24.13 83 SER A CA 1
ATOM 621 C C . SER A 1 91 ? 30.328 13.945 50.494 1.00 23.91 83 SER A C 1
ATOM 622 O O . SER A 1 91 ? 29.820 12.938 50.988 1.00 23.82 83 SER A O 1
ATOM 625 N N . GLN A 1 92 ? 30.693 14.999 51.222 1.00 23.27 84 GLN A N 1
ATOM 626 C CA . GLN A 1 92 ? 30.510 15.020 52.674 1.00 23.16 84 GLN A CA 1
ATOM 627 C C . GLN A 1 92 ? 30.122 16.412 53.164 1.00 22.79 84 GLN A C 1
ATOM 628 O O . GLN A 1 92 ? 30.748 17.399 52.777 1.00 21.98 84 GLN A O 1
ATOM 634 N N . GLU A 1 93 ? 29.100 16.479 54.019 1.00 22.56 85 GLU A N 1
ATOM 635 C CA . GLU A 1 93 ? 28.714 17.738 54.670 1.00 22.54 85 GLU A CA 1
ATOM 636 C C . GLU A 1 93 ? 29.846 18.234 55.568 1.00 22.04 85 GLU A C 1
ATOM 637 O O . GLU A 1 93 ? 30.488 17.449 56.274 1.00 21.76 85 GLU A O 1
ATOM 643 N N . VAL A 1 94 ? 30.088 19.539 55.517 1.00 21.36 86 VAL A N 1
ATOM 644 C CA . VAL A 1 94 ? 31.110 20.185 56.326 1.00 20.83 86 VAL A CA 1
ATOM 645 C C . VAL A 1 94 ? 30.415 21.193 57.249 1.00 20.82 86 VAL A C 1
ATOM 646 O O . VAL A 1 94 ? 29.656 22.056 56.794 1.00 20.31 86 VAL A O 1
ATOM 650 N N . THR A 1 95 ? 30.646 21.050 58.548 1.00 20.81 87 THR A N 1
ATOM 651 C CA . THR A 1 95 ? 30.103 21.988 59.533 1.00 21.04 87 THR A CA 1
ATOM 652 C C . THR A 1 95 ? 31.268 22.526 60.343 1.00 20.99 87 THR A C 1
ATOM 653 O O . THR A 1 95 ? 32.395 22.059 60.185 1.00 20.28 87 THR A O 1
ATOM 657 N N . SER A 1 96 ? 31.006 23.492 61.221 1.00 21.31 88 SER A N 1
ATOM 658 C CA . SER A 1 96 ? 32.069 24.073 62.040 1.00 21.98 88 SER A CA 1
ATOM 659 C C . SER A 1 96 ? 32.729 23.060 62.981 1.00 22.47 88 SER A C 1
ATOM 660 O O . SER A 1 96 ? 33.825 23.301 63.477 1.00 22.51 88 SER A O 1
ATOM 663 N N . ASP A 1 97 ? 32.064 21.930 63.207 1.00 23.56 89 ASP A N 1
ATOM 664 C CA . ASP A 1 97 ? 32.605 20.869 64.052 1.00 24.56 89 ASP A CA 1
ATOM 665 C C . ASP A 1 97 ? 33.477 19.870 63.281 1.00 24.94 89 ASP A C 1
ATOM 666 O O . ASP A 1 97 ? 34.189 19.067 63.893 1.00 25.16 89 ASP A O 1
ATOM 671 N N . SER A 1 98 ? 33.424 19.926 61.947 1.00 24.88 90 SER A N 1
ATOM 672 C CA . SER A 1 98 ? 34.220 19.034 61.093 1.00 25.21 90 SER A CA 1
ATOM 673 C C . SER A 1 98 ? 35.723 19.274 61.262 1.00 25.66 90 SER A C 1
ATOM 674 O O . SER A 1 98 ? 36.160 20.407 61.483 1.00 25.94 90 SER A O 1
ATOM 677 N N . SER A 1 99 ? 36.503 18.199 61.175 1.00 26.07 91 SER A N 1
ATOM 678 C CA . SER A 1 99 ? 37.963 18.302 61.138 1.00 26.41 91 SER A CA 1
ATOM 679 C C . SER A 1 99 ? 38.468 18.106 59.706 1.00 26.03 91 SER A C 1
ATOM 680 O O . SER A 1 99 ? 37.746 17.574 58.860 1.00 26.03 91 SER A O 1
ATOM 683 N N . ASP A 1 100 ? 39.696 18.550 59.441 1.00 25.92 92 ASP A N 1
ATOM 684 C CA . ASP A 1 100 ? 40.354 18.296 58.161 1.00 26.01 92 ASP A CA 1
ATOM 685 C C . ASP A 1 100 ? 40.425 16.793 57.926 1.00 26.09 92 ASP A C 1
ATOM 686 O O . ASP A 1 100 ? 40.515 16.015 58.879 1.00 26.00 92 ASP A O 1
ATOM 691 N N . LYS A 1 101 ? 40.357 16.387 56.663 1.00 25.52 93 LYS A N 1
ATOM 692 C CA . LYS A 1 101 ? 40.424 14.971 56.320 1.00 25.60 93 LYS A CA 1
ATOM 693 C C . LYS A 1 101 ? 41.441 14.729 55.212 1.00 25.32 93 LYS A C 1
ATOM 694 O O . LYS A 1 101 ? 41.684 15.598 54.367 1.00 24.91 93 LYS A O 1
ATOM 700 N N . GLU A 1 102 ? 42.044 13.545 55.246 1.00 25.15 94 GLU A N 1
ATOM 701 C CA . GLU A 1 102 ? 42.907 13.068 54.182 1.00 25.00 94 GLU A CA 1
ATOM 702 C C . GLU A 1 102 ? 42.434 11.675 53.800 1.00 24.88 94 GLU A C 1
ATOM 703 O O . GLU A 1 102 ? 42.184 10.833 54.668 1.00 25.35 94 GLU A O 1
ATOM 709 N N . ILE A 1 103 ? 42.268 11.453 52.502 1.00 24.30 95 ILE A N 1
ATOM 710 C CA . ILE A 1 103 ? 41.859 10.156 51.980 1.00 23.97 95 ILE A CA 1
ATOM 711 C C . ILE A 1 103 ? 42.911 9.713 50.967 1.00 23.56 95 ILE A C 1
ATOM 712 O O . ILE A 1 103 ? 43.372 10.513 50.151 1.00 22.96 95 ILE A O 1
ATOM 717 N N . THR A 1 104 ? 43.309 8.447 51.044 1.00 22.93 96 THR A N 1
ATOM 718 C CA . THR A 1 104 ? 44.261 7.885 50.092 1.00 22.02 96 THR A CA 1
ATOM 719 C C . THR A 1 104 ? 43.579 6.818 49.250 1.00 21.87 96 THR A C 1
ATOM 720 O O . THR A 1 104 ? 43.050 5.830 49.771 1.00 21.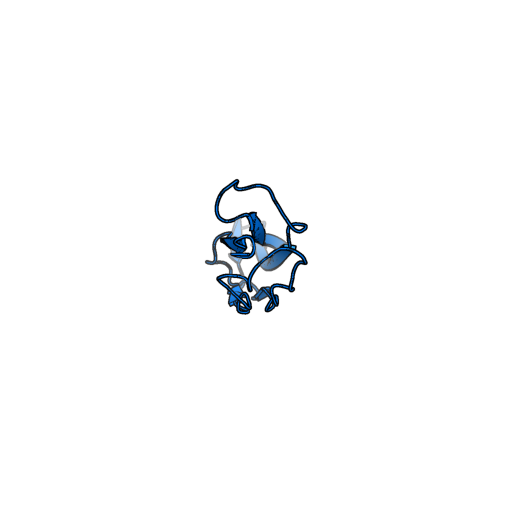83 96 THR A O 1
ATOM 724 N N . VAL A 1 105 ? 43.558 7.054 47.946 1.00 21.49 97 VAL A N 1
ATOM 725 C CA . VAL A 1 105 ? 43.064 6.091 46.980 1.00 21.57 97 VAL A CA 1
ATOM 726 C C . VAL A 1 105 ? 44.280 5.317 46.473 1.00 22.21 97 VAL A C 1
ATOM 727 O O . VAL A 1 105 ? 45.287 5.918 46.090 1.00 22.11 97 VAL A O 1
ATOM 731 N N . ARG A 1 106 ? 44.188 3.987 46.480 1.00 22.74 98 ARG A N 1
ATOM 732 C CA . ARG A 1 106 ? 45.329 3.134 46.129 1.00 23.20 98 ARG A CA 1
ATOM 733 C C . ARG A 1 106 ? 45.120 2.344 44.844 1.00 23.45 98 ARG A C 1
ATOM 734 O O . ARG A 1 106 ? 44.092 1.678 44.665 1.00 22.93 98 ARG A O 1
ATOM 742 N N . TYR A 1 107 ? 46.114 2.432 43.957 1.00 24.16 99 TYR A N 1
ATOM 743 C CA . TYR A 1 107 ? 46.125 1.707 42.691 1.00 24.94 99 TYR A CA 1
ATOM 744 C C . TYR A 1 107 ? 47.199 0.631 42.728 1.00 25.75 99 TYR A C 1
ATOM 745 O O . TYR A 1 107 ? 48.342 0.875 43.145 1.00 25.54 99 TYR A O 1
ATOM 754 N N . ASP A 1 108 ? 46.834 -0.562 42.284 1.00 26.44 100 ASP A N 1
ATOM 755 C CA . ASP A 1 108 ? 47.792 -1.651 42.197 1.00 27.52 100 ASP A CA 1
ATOM 756 C C . ASP A 1 108 ? 48.063 -1.916 40.720 1.00 27.78 100 ASP A C 1
ATOM 757 O O . ASP A 1 108 ? 47.135 -1.932 39.913 1.00 27.54 100 ASP A O 1
ATOM 762 N N . ARG A 1 109 ? 49.335 -2.092 40.368 1.00 28.34 101 ARG A N 1
ATOM 763 C CA . ARG A 1 109 ? 49.713 -2.360 38.981 1.00 28.76 101 ARG A CA 1
ATOM 764 C C . ARG A 1 109 ? 49.051 -3.636 38.463 1.00 29.35 101 ARG A C 1
ATOM 765 O O . ARG A 1 109 ? 48.743 -4.542 39.241 1.00 28.91 101 ARG A O 1
ATOM 773 N N . LEU A 1 110 ? 48.832 -3.692 37.151 1.00 30.10 102 LEU A N 1
ATOM 774 C CA . LEU A 1 110 ? 48.236 -4.858 36.502 1.00 31.28 102 LEU A CA 1
ATOM 775 C C . LEU A 1 110 ? 48.987 -6.146 36.839 1.00 32.08 102 LEU A C 1
ATOM 776 O O . LEU A 1 110 ? 50.204 -6.127 37.063 1.00 31.66 102 LEU A O 1
ATOM 781 N N . SER A 1 111 ? 48.245 -7.254 36.888 0.70 33.21 103 SER A N 1
ATOM 782 C CA . SER A 1 111 ? 48.800 -8.562 37.254 1.00 34.44 103 SER A CA 1
ATOM 783 C C . SER A 1 111 ? 49.733 -9.118 36.183 0.70 35.13 103 SER A C 1
ATOM 784 O O . SER A 1 111 ? 50.787 -9.665 36.508 0.70 35.28 103 SER A O 1
ATOM 787 N N . THR A 1 112 ? 49.325 -8.975 34.920 1.00 36.05 104 THR A N 1
ATOM 788 C CA . THR A 1 112 ? 50.130 -9.349 33.741 0.50 37.00 104 THR A CA 1
ATOM 789 C C . THR A 1 112 ? 50.940 -10.649 33.908 0.50 37.02 104 THR A C 1
ATOM 790 O O . THR A 1 112 ? 52.053 -10.655 34.445 0.50 37.25 104 THR A O 1
#

InterPro domains:
  IPR019931 LPXTG cell wall anchor motif [PF00746] (160-200)
  IPR019931 LPXTG cell wall anchor motif [PS50847] (167-202)
  IPR041495 Mub B2-like domain [PF17966] (6-101)

Foldseek 3Di:
DDKDKDKDKAKEKEFEAAPPPRHTPDDIDIFIDMKMWMWDADPVVRDIDIGAIDKDKGQKDADDDDPQWDQKPDRIDHMDIGGPPDHHYYHYIYTYGDPD

Organism: Streptococcus pneumoniae (strain ATCC BAA-255 / R6) (NCBI:txid171101)

Secondary structure (DSSP, 8-state):
-EEEEEEEEEEEEEEEEETTT--EEEEEEEEEEEEEEEEEE-TTT--EEE-PPP-EEEPPEE----TTBPPPSSSEEPPEEE-TTPPPEEEEEEE-B---

Radius of gyration: 20.24 Å; Cα contacts (8 Å, |Δi|>4): 213; chains: 1; bounding box: 30×59×46 Å

Solvent-accessible surface area: 6929 Å² total; per-residue (Å²): 138,53,98,57,91,68,82,79,71,8,27,6,47,0,40,0,9,11,130,118,88,100,126,88,37,65,160,66,47,87,23,85,21,85,2,31,55,64,66,44,42,62,149,147,93,43,89,58,81,103,36,163,51,71,87,20,74,1,95,91,25,128,4,29,162,36,121,154,46,84,102,12,88,59,90,36,5,114,61,55,112,0,42,26,137,31,73,95,89,127,48,37,0,102,0,36,180,92,95,167

B-factor: mean 26.26, std 8.37, range [7.27, 88.07]